Protein AF-A0A815K3Y0-F1 (afdb_monomer_lite)

Foldseek 3Di:
DDDDPDPDDDPDPVVVVVVVVVVVVVLQCVQQVPPPPDDDPDDCPPSVNVSVVVVVVLLCVLLVDDDDPCLLVLLLVVQCVVCVPPPVQVVVSVVCVPPPDLLCLVVNCPDPHSNVVQVVVCVSNVVSVSCSSCSVSSNSVVVNVVVVVVVVVVPDPPPPPPDPPDD

Radius of gyration: 21.72 Å; chains: 1; bounding box: 56×56×52 Å

Structure (mmCIF, N/CA/C/O backbone):
data_AF-A0A815K3Y0-F1
#
_entry.id   AF-A0A815K3Y0-F1
#
loop_
_atom_site.group_PDB
_atom_site.id
_atom_site.type_symbol
_atom_site.label_atom_id
_atom_site.label_alt_id
_atom_sit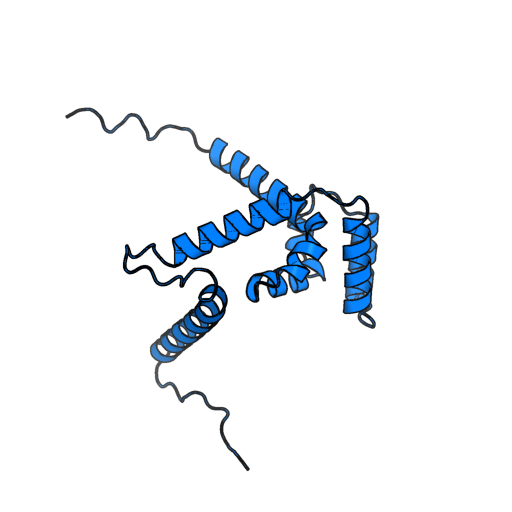e.label_comp_id
_atom_site.label_asym_id
_atom_site.label_entity_id
_atom_site.label_seq_id
_atom_site.pdbx_PDB_ins_code
_atom_site.Cartn_x
_atom_site.Cartn_y
_atom_site.Cartn_z
_atom_site.occupancy
_atom_site.B_iso_or_equiv
_atom_site.auth_seq_id
_atom_site.auth_comp_id
_atom_site.auth_asym_id
_atom_site.auth_atom_id
_atom_site.pdbx_PDB_model_num
ATOM 1 N N . MET A 1 1 ? -44.136 -9.532 6.951 1.00 38.56 1 MET A N 1
ATOM 2 C CA . MET A 1 1 ? -42.672 -9.551 6.733 1.00 38.56 1 MET A CA 1
ATOM 3 C C . MET A 1 1 ? -42.171 -8.125 6.893 1.00 38.56 1 MET A C 1
ATOM 5 O O . MET A 1 1 ? -42.861 -7.222 6.443 1.00 38.56 1 MET A O 1
ATOM 9 N N . ASN A 1 2 ? -41.079 -7.957 7.638 1.00 41.69 2 ASN A N 1
ATOM 10 C CA . ASN A 1 2 ? -40.625 -6.725 8.295 1.00 41.69 2 ASN A CA 1
ATOM 11 C C . ASN A 1 2 ? -40.412 -5.516 7.372 1.00 41.69 2 ASN A C 1
ATOM 13 O O . ASN A 1 2 ? -39.684 -5.610 6.388 1.00 41.69 2 ASN A O 1
ATOM 17 N N . TYR A 1 3 ? -40.966 -4.372 7.779 1.00 47.84 3 TYR A N 1
ATOM 18 C CA . TYR A 1 3 ? -40.609 -3.037 7.305 1.00 47.84 3 TYR A CA 1
ATOM 19 C C . TYR A 1 3 ? -39.692 -2.386 8.346 1.00 47.84 3 TYR A C 1
ATOM 21 O O . TYR A 1 3 ? -40.186 -1.773 9.280 1.00 47.84 3 TYR A O 1
ATOM 29 N N . ASP A 1 4 ? -38.375 -2.522 8.192 1.00 55.12 4 ASP A N 1
ATOM 30 C CA . ASP A 1 4 ? -37.388 -1.810 9.020 1.00 55.12 4 ASP A CA 1
ATOM 31 C C . ASP A 1 4 ? -36.175 -1.413 8.168 1.00 55.12 4 ASP A C 1
ATOM 33 O O . ASP A 1 4 ? -35.096 -1.994 8.260 1.00 55.12 4 ASP A O 1
ATOM 37 N N . ILE A 1 5 ? -36.347 -0.426 7.283 1.00 48.06 5 ILE A N 1
ATOM 38 C CA . ILE A 1 5 ? -35.211 0.187 6.564 1.00 48.06 5 ILE A CA 1
ATOM 39 C C . ILE A 1 5 ? -35.239 1.716 6.663 1.00 48.06 5 ILE A C 1
ATOM 41 O O . ILE A 1 5 ? -34.792 2.422 5.765 1.00 48.06 5 ILE A O 1
ATOM 45 N N . VAL A 1 6 ? -35.777 2.253 7.759 1.00 57.12 6 VAL A N 1
ATOM 46 C CA . VAL A 1 6 ? -35.739 3.694 8.024 1.00 57.12 6 VAL A CA 1
ATOM 47 C C . VAL A 1 6 ? -35.146 3.903 9.414 1.00 57.12 6 VAL A C 1
ATOM 49 O O . VAL A 1 6 ? -35.815 3.679 10.414 1.00 57.12 6 VAL A O 1
ATOM 52 N N . ARG A 1 7 ? -33.875 4.337 9.481 1.00 60.38 7 ARG A N 1
ATOM 53 C CA . ARG A 1 7 ? -33.173 4.677 10.744 1.00 60.38 7 ARG A CA 1
ATOM 54 C C . ARG A 1 7 ? -33.721 5.937 11.441 1.00 60.38 7 ARG A C 1
ATOM 56 O O . ARG A 1 7 ? -33.229 6.321 12.496 1.00 60.38 7 ARG A O 1
ATOM 63 N N . GLY A 1 8 ? -34.745 6.555 10.861 1.00 63.91 8 GLY A N 1
ATOM 64 C CA . GLY A 1 8 ? -35.449 7.729 11.364 1.00 63.91 8 GLY A CA 1
ATOM 65 C C . GLY A 1 8 ? -35.950 8.597 10.210 1.00 63.91 8 GLY A C 1
ATOM 66 O O . GLY A 1 8 ? -35.399 8.561 9.110 1.00 63.91 8 GLY A O 1
ATOM 67 N N . THR A 1 9 ? -37.006 9.372 10.446 1.00 62.75 9 THR A N 1
ATOM 68 C CA . THR A 1 9 ? -37.421 10.465 9.556 1.00 62.75 9 THR A CA 1
ATOM 69 C C . THR A 1 9 ? -36.940 11.773 10.162 1.00 62.75 9 THR A C 1
ATOM 71 O O . THR A 1 9 ? -37.298 12.082 11.298 1.00 62.75 9 THR A O 1
ATOM 74 N N . TYR A 1 10 ? -36.131 12.531 9.426 1.00 74.75 10 TYR A N 1
ATOM 75 C CA . TYR A 1 10 ? -35.535 13.766 9.925 1.00 74.75 10 TYR A CA 1
ATOM 76 C C . TYR A 1 10 ? -36.211 14.977 9.295 1.00 74.75 10 TYR A C 1
ATOM 78 O O . TYR A 1 10 ? -36.336 15.067 8.075 1.00 74.75 10 TYR A O 1
ATOM 86 N N . THR A 1 11 ? -36.638 15.909 10.138 1.00 73.00 11 THR A N 1
ATOM 87 C CA . THR A 1 11 ? -37.404 17.092 9.718 1.00 73.00 11 THR A CA 1
ATOM 88 C C . THR A 1 11 ? -36.505 18.317 9.525 1.00 73.00 11 THR A C 1
ATOM 90 O O . THR A 1 11 ? -36.938 19.325 8.972 1.00 73.00 11 THR A O 1
ATOM 93 N N . ASN A 1 12 ? -35.242 18.235 9.954 1.00 75.19 12 ASN A N 1
ATOM 94 C CA . ASN A 1 12 ? -34.247 19.293 9.845 1.00 75.19 12 ASN A CA 1
ATOM 95 C C . ASN A 1 12 ? -32.897 18.715 9.387 1.00 75.19 12 ASN A C 1
ATOM 97 O O . ASN A 1 12 ? -32.478 17.646 9.830 1.00 75.19 12 ASN A O 1
ATOM 101 N N . MET A 1 13 ? -32.202 19.441 8.507 1.00 73.38 13 MET A N 1
ATOM 102 C CA . MET A 1 13 ? -30.864 19.092 8.020 1.00 73.38 13 MET A CA 1
ATOM 103 C C . MET A 1 13 ? -29.843 18.962 9.162 1.00 73.38 13 MET A C 1
ATOM 105 O O . MET A 1 13 ? -28.979 18.089 9.104 1.00 73.38 13 MET A O 1
ATOM 109 N N . ASN A 1 14 ? -29.964 19.768 10.221 1.00 78.06 14 ASN A N 1
ATOM 110 C CA . ASN A 1 14 ? -29.066 19.690 11.375 1.00 78.06 14 ASN A CA 1
ATOM 111 C C . ASN A 1 14 ? -29.177 18.348 12.110 1.00 78.06 14 ASN A C 1
ATOM 113 O O . ASN A 1 14 ? -28.153 17.792 12.498 1.00 78.06 14 ASN A O 1
ATOM 117 N N . ASP A 1 15 ? -30.384 17.790 12.220 1.00 78.69 15 ASP A N 1
ATOM 118 C CA . ASP A 1 15 ? -30.620 16.515 12.906 1.00 78.69 15 ASP A CA 1
ATOM 119 C C . ASP A 1 15 ? -30.010 15.344 12.119 1.00 78.69 15 ASP A C 1
ATOM 121 O O . ASP A 1 15 ? -29.466 14.408 12.706 1.00 78.69 15 ASP A O 1
ATOM 125 N N . ILE A 1 16 ? -30.038 15.425 10.781 1.00 79.44 16 ILE A N 1
ATOM 126 C CA . ILE A 1 16 ? -29.364 14.462 9.896 1.00 79.44 16 ILE A CA 1
ATOM 127 C C . ILE A 1 16 ? -27.852 14.556 10.082 1.00 79.44 16 ILE A C 1
ATOM 129 O O . ILE A 1 16 ? -27.193 13.536 10.262 1.00 79.44 16 ILE A O 1
ATOM 133 N N . CYS A 1 17 ? -27.295 15.768 10.049 1.00 76.62 17 CYS A N 1
ATOM 134 C CA . CYS A 1 17 ? -25.859 15.984 10.211 1.00 76.62 17 CYS A CA 1
ATOM 135 C C . CYS A 1 17 ? -25.363 15.520 11.585 1.00 76.62 17 CYS A C 1
ATOM 137 O O . CYS A 1 17 ? -24.296 14.915 11.679 1.00 76.62 17 CYS A O 1
ATOM 139 N N . GLU A 1 18 ? -26.138 15.754 12.644 1.00 80.06 18 GLU A N 1
ATOM 140 C CA . GLU A 1 18 ? -25.800 15.304 13.990 1.00 80.06 18 GLU A CA 1
ATOM 141 C C . GLU A 1 18 ? -25.826 13.774 14.094 1.00 80.06 18 GLU A C 1
ATOM 143 O O . GLU A 1 18 ? -24.900 13.182 14.648 1.00 80.06 18 GLU A O 1
ATOM 148 N N . GLN A 1 19 ? -26.837 13.117 13.519 1.00 80.44 19 GLN A N 1
ATOM 149 C CA . GLN A 1 19 ? -26.919 11.654 13.511 1.00 80.44 19 GLN A CA 1
ATOM 150 C C . GLN A 1 19 ? -25.855 11.009 12.627 1.00 80.44 19 GLN A C 1
ATOM 152 O O . GLN A 1 19 ? -25.235 10.034 13.036 1.00 80.44 19 GLN A O 1
ATOM 157 N N . LEU A 1 20 ? -25.558 11.589 11.465 1.00 77.75 20 LEU A N 1
ATOM 158 C CA . LEU A 1 20 ? -24.471 11.130 10.607 1.00 77.75 20 LEU A CA 1
ATOM 159 C C . LEU A 1 20 ? -23.117 11.284 11.309 1.00 77.75 20 LEU A C 1
ATOM 161 O O . LEU A 1 20 ? -22.291 10.377 11.271 1.00 77.75 20 LEU A O 1
ATOM 165 N N . SER A 1 21 ? -22.900 12.410 11.992 1.00 76.19 21 SER A N 1
ATOM 166 C CA . SER A 1 21 ? -21.695 12.645 12.788 1.00 76.19 21 SER A CA 1
ATOM 167 C C . SER A 1 21 ? -21.572 11.631 13.928 1.00 76.19 21 SER A C 1
ATOM 169 O O . SER A 1 21 ? -20.497 11.056 14.122 1.00 76.19 21 SER A O 1
ATOM 171 N N . LYS A 1 22 ? -22.672 11.335 14.634 1.00 75.06 22 LYS A N 1
ATOM 172 C CA . LYS A 1 22 ? -22.729 10.291 15.668 1.00 75.06 22 LYS A CA 1
ATOM 173 C C . LYS A 1 22 ? -22.433 8.908 15.091 1.00 75.06 22 LYS A C 1
ATOM 175 O O . LYS A 1 22 ? -21.561 8.233 15.622 1.00 75.06 22 LYS A O 1
ATOM 180 N N . ASP A 1 23 ? -23.047 8.525 13.976 1.00 73.12 23 ASP A N 1
ATOM 181 C CA . ASP A 1 23 ? -22.843 7.222 13.332 1.00 73.12 23 ASP A CA 1
ATOM 182 C C . ASP A 1 23 ? -21.399 7.040 12.833 1.00 73.12 23 ASP A C 1
ATOM 184 O O . ASP A 1 23 ? -20.775 6.002 13.075 1.00 73.12 23 ASP A O 1
ATOM 188 N N . VAL A 1 24 ? -20.825 8.065 12.195 1.00 65.31 24 VAL A N 1
ATOM 189 C CA . VAL A 1 24 ? -19.418 8.073 11.756 1.00 65.31 24 VAL A CA 1
ATOM 190 C C . VAL A 1 24 ? -18.477 7.983 12.958 1.00 65.31 24 VAL A C 1
ATOM 192 O O . VAL A 1 24 ? -17.491 7.239 12.930 1.00 65.31 24 VAL A O 1
ATOM 195 N N . THR A 1 25 ? -18.793 8.703 14.034 1.00 58.00 25 THR A N 1
ATOM 196 C CA . THR A 1 25 ? -18.006 8.707 15.267 1.00 58.00 25 THR A CA 1
ATOM 197 C C . THR A 1 25 ? -18.086 7.357 15.978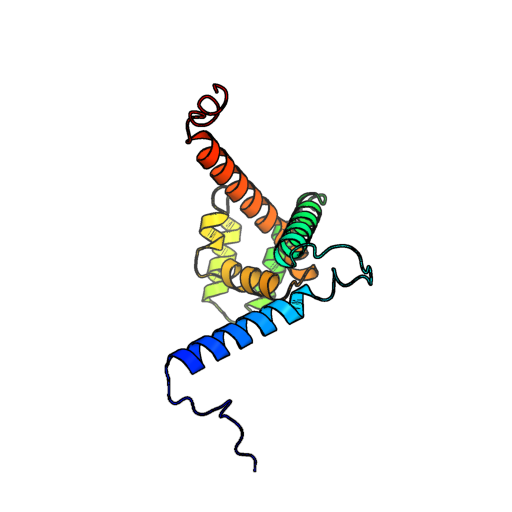 1.00 58.00 25 THR A C 1
ATOM 199 O O . THR A 1 25 ? -17.048 6.805 16.324 1.00 58.00 25 THR A O 1
ATOM 202 N N . SER A 1 26 ? -19.268 6.765 16.137 1.00 58.44 26 SER A N 1
ATOM 203 C CA . SER A 1 26 ? -19.461 5.452 16.764 1.00 58.44 26 SER A CA 1
ATOM 204 C C . SER A 1 26 ? -18.838 4.316 15.951 1.00 58.44 26 SER A C 1
ATOM 206 O O . SER A 1 26 ? -18.201 3.434 16.530 1.00 58.44 26 SER A O 1
ATOM 208 N N . SER A 1 27 ? -18.940 4.356 14.618 1.00 54.47 27 SER A N 1
ATOM 209 C CA . SER A 1 27 ? -18.298 3.375 13.735 1.00 54.47 27 SER A CA 1
ATOM 210 C C . SER A 1 27 ? -16.776 3.425 13.858 1.00 54.47 27 SER A C 1
ATOM 212 O O . SER A 1 27 ? -16.157 2.389 14.103 1.00 54.47 27 SER A O 1
ATOM 214 N N . ARG A 1 28 ? -16.182 4.629 13.801 1.00 50.53 28 ARG A N 1
ATOM 215 C CA . ARG A 1 28 ? -14.752 4.814 14.074 1.00 50.53 28 ARG A CA 1
ATOM 216 C C . ARG A 1 28 ? -14.409 4.291 15.465 1.00 50.53 28 ARG A C 1
ATOM 218 O O . ARG A 1 28 ? -13.568 3.415 15.594 1.00 50.53 28 ARG A O 1
ATOM 225 N N . GLN A 1 29 ? -15.095 4.758 16.504 1.00 51.53 29 GLN A N 1
ATOM 226 C CA . GLN A 1 29 ? -14.786 4.413 17.891 1.00 51.53 29 GLN A CA 1
ATOM 227 C C . GLN A 1 29 ? -14.864 2.910 18.196 1.00 51.53 29 GLN A C 1
ATOM 229 O O . GLN A 1 29 ? -14.066 2.448 19.002 1.00 51.53 29 GLN A O 1
ATOM 234 N N . SER A 1 30 ? -15.755 2.142 17.564 1.00 51.50 30 SER A N 1
ATOM 235 C CA . SER A 1 30 ? -15.887 0.699 17.830 1.00 51.50 30 SER A CA 1
ATOM 236 C C . SER A 1 30 ? -14.652 -0.133 17.449 1.00 51.50 30 SER A C 1
ATOM 238 O O . SER A 1 30 ? -14.398 -1.153 18.081 1.00 51.50 30 SER A O 1
ATOM 240 N N . LEU A 1 31 ? -13.857 0.320 16.473 1.00 50.25 31 LEU A N 1
ATOM 241 C CA . LEU A 1 31 ? -12.699 -0.423 15.961 1.00 50.25 31 LEU A CA 1
ATOM 242 C C . LEU A 1 31 ? -11.400 -0.090 16.717 1.00 50.25 31 LEU A C 1
ATOM 244 O O . LEU A 1 31 ? -10.575 -0.970 16.918 1.00 50.25 31 LEU A O 1
ATOM 248 N N . PHE A 1 32 ? -11.246 1.139 17.228 1.00 47.00 32 PHE A N 1
ATOM 249 C CA . PHE A 1 32 ? -10.044 1.565 17.974 1.00 47.00 32 PHE A CA 1
ATOM 250 C C . PHE A 1 32 ? -10.079 1.227 19.479 1.00 47.00 32 PHE A C 1
ATOM 252 O O . PHE A 1 32 ? -9.050 1.286 20.149 1.00 47.00 32 PHE A O 1
ATOM 259 N N . ILE A 1 33 ? -11.255 0.912 20.040 1.00 48.44 33 ILE A N 1
ATOM 260 C CA . ILE A 1 33 ? -11.460 0.779 21.495 1.00 48.44 33 ILE A CA 1
ATOM 261 C C . ILE A 1 33 ? -10.772 -0.448 22.111 1.00 48.44 33 ILE A C 1
ATOM 263 O O . ILE A 1 33 ? -10.379 -0.377 23.271 1.00 48.44 33 ILE A O 1
ATOM 267 N N . ASN A 1 34 ? -10.548 -1.531 21.364 1.00 50.47 34 ASN A N 1
ATOM 268 C CA . ASN A 1 34 ? -10.094 -2.788 21.972 1.00 50.47 34 ASN A CA 1
ATOM 269 C C . ASN A 1 34 ? -8.627 -2.813 22.433 1.00 50.47 34 ASN A C 1
ATOM 271 O O . ASN A 1 34 ? -8.279 -3.681 23.227 1.00 50.47 34 ASN A O 1
ATOM 275 N N . ILE A 1 35 ? -7.764 -1.904 21.968 1.00 51.06 35 ILE A N 1
ATOM 276 C CA . ILE A 1 35 ? -6.313 -2.023 22.218 1.00 51.06 35 ILE A CA 1
ATOM 277 C C . ILE A 1 35 ? -5.833 -1.142 23.382 1.00 51.06 35 ILE A C 1
ATOM 279 O O . ILE A 1 35 ? -4.891 -1.504 24.079 1.00 51.06 35 ILE A O 1
ATOM 283 N N . LEU A 1 36 ? -6.496 -0.012 23.641 1.00 45.56 36 LEU A N 1
ATOM 284 C CA . LEU A 1 36 ? -6.068 0.964 24.656 1.00 45.56 36 LEU A CA 1
ATOM 285 C C . LEU A 1 36 ? -6.947 0.991 25.910 1.00 45.56 36 LEU A C 1
ATOM 287 O O . LEU A 1 36 ? -6.596 1.655 26.882 1.00 45.56 36 LEU A O 1
ATOM 291 N N . SER A 1 37 ? -8.068 0.265 25.937 1.00 47.72 37 SER A N 1
ATOM 292 C CA . SER A 1 37 ? -8.901 0.145 27.135 1.00 47.72 37 SER A CA 1
ATOM 293 C C . SER A 1 37 ? -8.319 -0.868 28.130 1.00 47.72 37 SER A C 1
ATOM 295 O O . SER A 1 37 ? -8.994 -1.809 28.545 1.00 47.72 37 SER A O 1
ATOM 297 N N . THR A 1 38 ? -7.054 -0.716 28.521 1.00 43.25 38 THR A N 1
ATOM 298 C CA . THR A 1 38 ? -6.570 -1.355 29.747 1.00 43.25 38 THR A CA 1
ATOM 299 C C . THR A 1 38 ? -7.046 -0.514 30.922 1.00 43.25 38 THR A C 1
ATOM 301 O O . THR A 1 38 ? -6.857 0.696 30.936 1.00 43.25 38 THR A O 1
ATOM 304 N N . ASN A 1 39 ? -7.708 -1.165 31.876 1.00 47.25 39 ASN A N 1
ATOM 305 C CA . ASN A 1 39 ? -8.372 -0.598 33.051 1.00 47.25 39 ASN A CA 1
ATOM 306 C C . ASN A 1 39 ? -7.457 0.238 33.970 1.00 47.25 39 ASN A C 1
ATOM 308 O O . ASN A 1 39 ? -7.166 -0.177 35.092 1.00 47.25 39 ASN A O 1
ATOM 312 N N . THR A 1 40 ? -7.036 1.429 33.562 1.00 42.50 40 THR A N 1
ATOM 313 C CA . THR A 1 40 ? -6.317 2.357 34.435 1.00 42.50 40 THR A CA 1
ATOM 314 C C . THR A 1 40 ? -7.116 3.641 34.578 1.00 42.50 40 THR A C 1
ATOM 316 O O . THR A 1 40 ? -7.374 4.373 33.629 1.00 42.50 40 THR A O 1
ATOM 319 N N . LYS A 1 41 ? -7.550 3.906 35.814 1.00 50.78 41 LYS A N 1
ATOM 320 C CA . LYS A 1 41 ? -8.293 5.105 36.232 1.00 50.78 41 LYS A CA 1
ATOM 321 C C . LYS A 1 41 ? -7.413 6.368 36.249 1.00 50.78 41 LYS A C 1
ATOM 323 O O . LYS A 1 41 ? -7.637 7.258 37.063 1.00 50.78 41 LYS A O 1
ATOM 328 N N . GLU A 1 42 ? -6.397 6.451 35.397 1.00 46.69 42 GLU A N 1
ATOM 329 C CA . GLU A 1 42 ? -5.397 7.514 35.432 1.00 46.69 42 GLU A CA 1
ATOM 330 C C . GLU A 1 42 ? -5.310 8.236 34.092 1.00 46.69 42 GLU A C 1
ATOM 332 O O . GLU A 1 42 ? -4.859 7.674 33.101 1.00 46.69 42 GLU A O 1
ATOM 337 N N . LYS A 1 43 ? -5.711 9.515 34.145 1.00 47.47 43 LYS A N 1
ATOM 338 C CA . LYS A 1 43 ? -5.668 10.553 33.107 1.00 47.47 43 LYS A CA 1
ATOM 339 C C . LYS A 1 43 ? -6.442 10.229 31.830 1.00 47.47 43 LYS A C 1
ATOM 341 O O . LYS A 1 43 ? -6.202 9.244 31.147 1.00 47.47 43 LYS A O 1
ATOM 346 N N . GLU A 1 44 ? -7.332 11.152 31.475 1.00 55.38 44 GLU A N 1
ATOM 347 C CA . GLU A 1 44 ? -7.883 11.299 30.130 1.00 55.38 44 GLU A CA 1
ATOM 348 C C . GLU A 1 44 ? -6.733 11.560 29.145 1.00 55.38 44 GLU A C 1
ATOM 350 O O . GLU A 1 44 ? -6.494 12.689 28.725 1.00 55.38 44 GLU A O 1
ATOM 355 N N . ILE A 1 45 ? -5.965 10.529 28.790 1.00 55.66 45 ILE A N 1
ATOM 356 C CA . ILE A 1 45 ? -5.201 10.559 27.550 1.00 55.66 45 ILE A CA 1
ATOM 357 C C . ILE A 1 45 ? -6.262 10.796 26.484 1.00 55.66 45 ILE A C 1
ATOM 359 O O . ILE A 1 45 ? -7.217 10.017 26.375 1.00 55.66 45 ILE A O 1
ATOM 363 N N . ASN A 1 46 ? -6.150 11.907 25.756 1.00 64.81 46 ASN A N 1
ATOM 364 C CA . ASN A 1 46 ? -7.106 12.220 24.712 1.00 64.81 46 ASN A CA 1
ATOM 365 C C . ASN A 1 46 ? -7.152 11.009 23.776 1.00 64.81 46 ASN A C 1
ATOM 367 O O . ASN A 1 46 ? -6.137 10.570 23.238 1.00 64.81 46 ASN A O 1
ATOM 371 N N . LYS A 1 47 ? -8.334 10.417 23.615 1.00 60.94 47 LYS A N 1
ATOM 372 C CA . LYS A 1 47 ? -8.541 9.184 22.846 1.00 60.94 47 LYS A CA 1
ATOM 373 C C . LYS A 1 47 ? -7.941 9.268 21.435 1.00 60.94 47 LYS A C 1
ATOM 375 O O . LYS A 1 47 ? -7.510 8.253 20.884 1.00 60.94 47 LYS A O 1
ATOM 380 N N . GLN A 1 48 ? -7.891 10.472 20.862 1.00 63.12 48 GLN A N 1
ATOM 381 C CA . GLN A 1 48 ? -7.248 10.746 19.581 1.00 63.12 48 GLN A CA 1
ATOM 382 C C . GLN A 1 48 ? -5.719 10.633 19.650 1.00 63.12 48 GLN A C 1
ATOM 384 O O . GLN A 1 48 ? -5.123 10.022 18.768 1.00 63.12 48 GLN A O 1
ATOM 389 N N . GLU A 1 49 ? -5.098 11.157 20.705 1.00 68.00 49 GLU A N 1
ATOM 390 C CA . GLU A 1 49 ? -3.656 11.042 20.955 1.00 68.00 49 GLU A CA 1
ATOM 391 C C . GLU A 1 49 ? -3.261 9.582 21.180 1.00 68.00 49 GLU A C 1
ATOM 393 O O . GLU A 1 49 ? -2.302 9.105 20.585 1.00 68.00 49 GLU A O 1
ATOM 398 N N . ALA A 1 50 ? -4.051 8.835 21.956 1.00 66.50 50 ALA A N 1
ATOM 399 C CA . ALA A 1 50 ? -3.809 7.413 22.185 1.00 66.50 50 ALA A CA 1
ATOM 400 C C . ALA A 1 50 ? -3.891 6.598 20.880 1.00 66.50 50 ALA A C 1
ATOM 402 O O . ALA A 1 50 ? -3.011 5.788 20.591 1.00 66.50 50 ALA A O 1
ATOM 403 N N . SER A 1 51 ? -4.908 6.859 20.051 1.00 68.38 51 SER A N 1
ATOM 404 C CA . SER A 1 51 ? -5.080 6.191 18.751 1.00 68.38 51 SER A CA 1
ATOM 405 C C . SER A 1 51 ? -3.954 6.533 17.773 1.00 68.38 51 SER A C 1
ATOM 407 O O . SER A 1 51 ? -3.494 5.667 17.031 1.00 68.38 51 SER A O 1
ATOM 409 N N . PHE A 1 52 ? -3.501 7.788 17.782 1.00 72.69 52 PHE A N 1
ATOM 410 C CA . PHE A 1 52 ? -2.374 8.239 16.975 1.00 72.69 52 PHE A CA 1
ATOM 411 C C . PHE A 1 52 ? -1.070 7.562 17.407 1.00 72.69 52 PHE A C 1
ATOM 413 O O . PHE A 1 52 ? -0.379 7.001 16.563 1.00 72.69 52 PHE A O 1
ATOM 420 N N . MET A 1 53 ? -0.780 7.524 18.712 1.00 73.94 53 MET A N 1
ATOM 421 C CA . MET A 1 53 ? 0.388 6.821 19.255 1.00 73.94 53 MET A CA 1
ATOM 422 C C . MET A 1 53 ? 0.363 5.328 18.916 1.00 73.94 53 MET A C 1
ATOM 424 O O . MET A 1 53 ? 1.382 4.783 18.504 1.00 73.94 53 MET A O 1
ATOM 428 N N . TYR A 1 54 ? -0.797 4.672 19.034 1.00 77.62 54 TYR A N 1
ATOM 429 C CA . TYR A 1 54 ? -0.951 3.273 18.633 1.00 77.62 54 TYR A CA 1
ATOM 430 C C . TYR A 1 54 ? -0.652 3.073 17.145 1.00 77.62 54 TYR A C 1
ATOM 432 O O . TYR A 1 54 ? 0.126 2.192 16.792 1.00 77.62 54 TYR A O 1
ATOM 440 N N . PHE A 1 55 ? -1.242 3.894 16.271 1.00 78.69 55 PHE A N 1
ATOM 441 C CA . PHE A 1 55 ? -1.011 3.782 14.833 1.00 78.69 55 PHE A CA 1
ATOM 442 C C . PHE A 1 55 ? 0.452 4.048 14.473 1.00 78.69 55 PHE A C 1
ATOM 444 O O . PHE A 1 55 ? 1.006 3.358 13.621 1.00 78.69 55 PHE A O 1
ATOM 451 N N . GLN A 1 56 ? 1.090 5.006 15.144 1.00 81.00 56 GLN A N 1
ATOM 452 C CA . GLN A 1 56 ? 2.500 5.305 14.951 1.00 81.00 56 GLN A CA 1
ATOM 453 C C . GLN A 1 56 ? 3.386 4.134 15.390 1.00 81.00 56 GLN A C 1
ATOM 455 O O . GLN A 1 56 ? 4.228 3.707 14.608 1.00 81.00 56 GLN A O 1
ATOM 460 N N . LEU A 1 57 ? 3.131 3.539 16.559 1.00 80.25 57 LEU A N 1
ATOM 461 C CA . LEU A 1 57 ? 3.846 2.348 17.025 1.00 80.25 57 LEU A CA 1
ATOM 462 C C . LEU A 1 57 ? 3.638 1.151 16.085 1.00 80.25 57 LEU A C 1
ATOM 464 O O . LEU A 1 57 ? 4.595 0.472 15.728 1.00 80.25 57 LEU A O 1
ATOM 468 N N . LEU A 1 58 ? 2.398 0.902 15.652 1.00 81.25 58 LEU A N 1
ATOM 469 C CA . LEU A 1 58 ? 2.078 -0.149 14.684 1.00 81.25 58 LEU A CA 1
ATOM 470 C C . LEU A 1 58 ? 2.834 0.072 13.369 1.00 81.25 58 LEU A C 1
ATOM 472 O O . LEU A 1 58 ? 3.411 -0.865 12.828 1.00 81.25 58 LEU A O 1
ATOM 476 N N . THR A 1 59 ? 2.851 1.309 12.876 1.00 81.56 59 THR A N 1
ATOM 477 C CA . THR A 1 59 ? 3.569 1.692 11.656 1.00 81.56 59 THR A CA 1
ATOM 478 C C . THR A 1 59 ? 5.073 1.473 11.817 1.00 81.56 59 THR A C 1
ATOM 480 O O . THR A 1 59 ? 5.692 0.871 10.947 1.00 81.56 59 THR A O 1
ATOM 483 N N . GLU A 1 60 ? 5.660 1.887 12.942 1.00 82.88 60 GLU A N 1
ATOM 484 C CA . GLU A 1 60 ? 7.081 1.681 13.246 1.00 82.88 60 GLU A CA 1
ATOM 485 C C . GLU A 1 60 ? 7.448 0.194 13.319 1.00 82.88 60 GLU A C 1
ATOM 487 O O . GLU A 1 60 ? 8.467 -0.204 12.760 1.00 82.88 60 GLU A O 1
ATOM 492 N N . ILE A 1 61 ? 6.606 -0.641 13.938 1.00 82.25 61 ILE A N 1
ATOM 493 C CA . ILE A 1 61 ? 6.812 -2.096 13.990 1.00 82.25 61 ILE A CA 1
ATOM 494 C C . ILE A 1 61 ? 6.719 -2.701 12.587 1.00 82.25 61 ILE A C 1
ATOM 496 O O . ILE A 1 61 ? 7.622 -3.423 12.177 1.00 82.25 61 ILE A O 1
ATOM 500 N N . LEU A 1 62 ? 5.651 -2.400 11.841 1.00 81.38 62 LEU A N 1
ATOM 501 C CA . LEU A 1 62 ? 5.421 -2.957 10.503 1.00 81.38 62 LEU A CA 1
ATOM 502 C C . LEU A 1 62 ? 6.543 -2.599 9.522 1.00 81.38 62 LEU A C 1
ATOM 504 O O . LEU A 1 62 ? 6.893 -3.420 8.677 1.00 81.38 62 LEU A O 1
ATOM 508 N N . ILE A 1 63 ? 7.090 -1.387 9.633 1.00 79.50 63 ILE A N 1
ATOM 509 C CA . ILE A 1 63 ? 8.156 -0.883 8.758 1.00 79.50 63 ILE A CA 1
ATOM 510 C C . ILE A 1 63 ? 9.541 -1.331 9.232 1.00 79.50 63 ILE A C 1
ATOM 512 O O . ILE A 1 63 ? 10.419 -1.552 8.406 1.00 79.50 63 ILE A O 1
ATOM 516 N N . GLY A 1 64 ? 9.753 -1.449 10.545 1.00 77.69 64 GLY A N 1
ATOM 517 C CA . GLY A 1 64 ? 11.030 -1.856 11.135 1.00 77.69 64 GLY A CA 1
ATOM 518 C C . GLY A 1 64 ? 11.292 -3.364 11.096 1.00 77.69 64 GLY A C 1
ATOM 519 O O . GLY A 1 64 ? 12.403 -3.792 11.404 1.00 77.69 64 GLY A O 1
ATOM 520 N N . MET A 1 65 ? 10.290 -4.171 10.742 1.00 77.94 65 MET A N 1
ATOM 521 C CA . MET A 1 65 ? 10.454 -5.605 10.513 1.00 77.94 65 MET A CA 1
ATOM 522 C C . MET A 1 65 ? 11.359 -5.861 9.305 1.00 77.94 65 MET A C 1
ATOM 524 O O . MET A 1 65 ? 11.224 -5.208 8.272 1.00 77.94 65 MET A O 1
ATOM 528 N N . GLU A 1 66 ? 12.268 -6.834 9.429 1.00 69.75 66 GLU A N 1
ATOM 529 C CA . GLU A 1 66 ? 13.154 -7.219 8.329 1.00 69.75 66 GLU A CA 1
ATOM 530 C C . GLU A 1 66 ? 12.344 -7.563 7.073 1.00 69.75 66 GLU A C 1
ATOM 532 O O . GLU A 1 66 ? 11.321 -8.260 7.110 1.00 69.75 66 GLU A O 1
ATOM 537 N N . HIS A 1 67 ? 12.801 -7.031 5.943 1.00 66.44 67 HIS A N 1
ATOM 538 C CA . HIS A 1 67 ? 12.186 -7.305 4.661 1.00 66.44 67 HIS A CA 1
ATOM 539 C C . HIS A 1 67 ? 12.550 -8.721 4.228 1.00 66.44 67 HIS A C 1
ATOM 541 O O . HIS A 1 67 ? 13.722 -9.052 4.077 1.00 66.44 67 HIS A O 1
ATOM 547 N N . GLU A 1 68 ? 11.532 -9.547 4.004 1.00 72.31 68 GLU A N 1
ATOM 548 C CA . GLU A 1 68 ? 11.729 -10.771 3.236 1.00 72.31 68 GLU A CA 1
ATOM 549 C C . GLU A 1 68 ? 11.923 -10.364 1.771 1.00 72.31 68 GLU A C 1
ATOM 551 O O . GLU A 1 68 ? 11.151 -9.552 1.245 1.00 72.31 68 GLU A O 1
ATOM 556 N N . ASP A 1 69 ? 12.931 -10.935 1.110 1.00 76.25 69 ASP A N 1
ATOM 557 C CA . ASP A 1 69 ? 13.247 -10.655 -0.299 1.00 76.25 69 ASP A CA 1
ATOM 558 C C . ASP A 1 69 ? 12.056 -10.925 -1.244 1.00 76.25 69 ASP A C 1
ATOM 560 O O . ASP A 1 69 ? 11.983 -10.391 -2.351 1.00 76.25 69 ASP A O 1
ATOM 564 N N . ASP A 1 70 ? 11.084 -11.728 -0.810 1.00 88.00 70 ASP A N 1
ATOM 565 C CA . ASP A 1 70 ? 9.893 -12.116 -1.562 1.00 88.00 70 ASP A CA 1
ATOM 566 C C . ASP A 1 70 ? 8.625 -11.317 -1.193 1.00 88.00 70 ASP A C 1
ATOM 568 O O . ASP A 1 70 ? 7.553 -11.578 -1.749 1.00 88.00 70 ASP A O 1
ATOM 572 N N . ALA A 1 71 ? 8.716 -10.303 -0.321 1.00 90.12 71 ALA A N 1
ATOM 573 C CA . ALA A 1 71 ? 7.557 -9.556 0.175 1.00 90.12 71 ALA A CA 1
ATOM 574 C C . ALA A 1 71 ? 6.708 -8.931 -0.951 1.00 90.12 71 ALA A C 1
ATOM 576 O O . ALA A 1 71 ? 5.478 -9.037 -0.928 1.00 90.12 71 ALA A O 1
ATOM 577 N N . LYS A 1 72 ? 7.345 -8.338 -1.976 1.00 93.31 72 LYS A N 1
ATOM 578 C CA . LYS A 1 72 ? 6.645 -7.812 -3.167 1.00 93.31 72 LYS A CA 1
ATOM 579 C C . LYS A 1 72 ? 5.894 -8.927 -3.898 1.00 93.31 72 LYS A C 1
ATOM 581 O O . LYS A 1 72 ? 4.716 -8.778 -4.214 1.00 93.31 72 LYS A O 1
ATOM 586 N N . THR A 1 73 ? 6.558 -10.051 -4.149 1.00 94.88 73 THR A N 1
ATOM 587 C CA . THR A 1 73 ? 5.984 -11.197 -4.868 1.00 94.88 73 THR A CA 1
ATOM 588 C C . THR A 1 73 ? 4.791 -11.784 -4.115 1.00 94.88 73 THR A C 1
ATOM 590 O O . THR A 1 73 ? 3.736 -12.019 -4.707 1.00 94.88 73 THR A O 1
ATOM 593 N N . ASN A 1 74 ? 4.915 -11.954 -2.799 1.00 94.06 74 ASN A N 1
ATOM 594 C CA . ASN A 1 74 ? 3.848 -12.453 -1.933 1.00 94.06 74 ASN A CA 1
ATOM 595 C C . ASN A 1 74 ? 2.638 -11.506 -1.909 1.00 94.06 74 ASN A C 1
ATOM 597 O O . ASN A 1 74 ? 1.493 -11.960 -2.022 1.00 94.06 74 ASN A O 1
ATOM 601 N N . MET A 1 75 ? 2.883 -10.194 -1.840 1.00 95.38 75 MET A N 1
ATOM 602 C CA . MET A 1 75 ? 1.843 -9.170 -1.952 1.00 95.38 75 MET A CA 1
ATOM 603 C C . MET A 1 75 ? 1.105 -9.266 -3.296 1.00 95.38 75 MET A C 1
ATOM 605 O O . MET A 1 75 ? -0.126 -9.330 -3.321 1.00 95.38 75 MET A O 1
ATOM 609 N N . LEU A 1 76 ? 1.829 -9.330 -4.418 1.00 97.06 76 LEU A N 1
ATOM 610 C CA . LEU A 1 76 ? 1.226 -9.365 -5.755 1.00 97.06 76 LEU A CA 1
ATOM 611 C C . LEU A 1 76 ? 0.462 -10.660 -6.026 1.00 97.06 76 LEU A C 1
ATOM 613 O O . LEU A 1 76 ? -0.626 -10.618 -6.597 1.00 97.06 76 LEU A O 1
ATOM 617 N N . ASN A 1 77 ? 0.970 -11.803 -5.569 1.00 96.69 77 ASN A N 1
ATOM 618 C CA . ASN A 1 77 ? 0.253 -13.073 -5.670 1.00 96.69 77 ASN A CA 1
ATOM 619 C C . ASN A 1 77 ? -1.075 -13.025 -4.913 1.00 96.69 77 ASN A C 1
ATOM 621 O O . ASN A 1 77 ? -2.103 -13.467 -5.426 1.00 96.69 77 ASN A O 1
ATOM 625 N N . HIS A 1 78 ? -1.082 -12.427 -3.722 1.00 96.38 78 HIS A N 1
ATOM 626 C CA . HIS A 1 78 ? -2.317 -12.216 -2.983 1.00 96.38 78 HIS A CA 1
ATOM 627 C C . HIS A 1 78 ? -3.285 -11.275 -3.717 1.00 96.38 78 HIS A C 1
ATOM 629 O O . HIS A 1 78 ? -4.474 -11.584 -3.784 1.00 96.38 78 HIS A O 1
ATOM 635 N N . CYS A 1 79 ? -2.795 -10.189 -4.327 1.00 96.62 79 CYS A N 1
ATOM 636 C CA . CYS A 1 79 ? -3.617 -9.299 -5.156 1.00 96.62 79 CYS A CA 1
ATOM 637 C C . CYS A 1 79 ? -4.258 -10.057 -6.330 1.00 96.62 79 CYS A C 1
ATOM 639 O O . CYS A 1 79 ? -5.466 -9.970 -6.538 1.00 96.62 79 CYS A O 1
ATOM 641 N N . ARG A 1 80 ? -3.473 -10.859 -7.062 1.00 97.25 80 ARG A N 1
ATOM 642 C CA . ARG A 1 80 ? -3.961 -11.653 -8.205 1.00 97.25 80 ARG A CA 1
ATOM 643 C C . ARG A 1 80 ? -5.075 -12.620 -7.803 1.00 97.25 80 ARG A C 1
ATOM 645 O O . ARG A 1 80 ? -6.028 -12.780 -8.556 1.00 97.25 80 ARG A O 1
ATOM 652 N N . LEU A 1 81 ? -4.982 -13.223 -6.615 1.00 97.00 81 LEU A N 1
ATOM 653 C CA . LEU A 1 81 ? -6.031 -14.090 -6.069 1.00 97.00 81 LEU A CA 1
ATOM 654 C C . LEU A 1 81 ? -7.285 -13.311 -5.642 1.00 97.00 81 LEU A C 1
ATOM 656 O O . LEU A 1 81 ? -8.396 -13.802 -5.819 1.00 97.00 81 LEU A O 1
ATOM 660 N N . GLN A 1 82 ? -7.120 -12.109 -5.084 1.00 95.19 82 GLN A N 1
ATOM 661 C CA . GLN A 1 82 ? -8.235 -11.252 -4.663 1.00 95.19 82 GLN A CA 1
ATOM 662 C C . GLN A 1 82 ? -9.068 -10.756 -5.853 1.00 95.19 82 GLN A C 1
ATOM 664 O O . GLN A 1 82 ? -10.293 -10.726 -5.774 1.00 95.19 82 GLN A O 1
ATOM 669 N N . TYR A 1 83 ? -8.409 -10.419 -6.963 1.00 95.44 83 TYR A N 1
ATOM 670 C CA . TYR A 1 83 ? -9.028 -9.810 -8.144 1.00 95.44 83 TYR A CA 1
ATOM 671 C C . TYR A 1 83 ? -9.251 -10.789 -9.306 1.00 95.44 83 TYR A C 1
ATOM 673 O O . TYR A 1 83 ? -9.329 -10.377 -10.465 1.00 95.44 83 TYR A O 1
ATOM 681 N N . ILE A 1 84 ? -9.386 -12.091 -9.028 1.00 95.69 84 ILE A N 1
ATOM 682 C CA . ILE A 1 84 ? -9.744 -13.079 -10.058 1.00 95.69 84 ILE A CA 1
ATOM 683 C C . ILE A 1 84 ? -11.044 -12.646 -10.752 1.00 95.69 84 ILE A C 1
ATOM 685 O O . ILE A 1 84 ? -12.059 -12.392 -10.107 1.00 95.69 84 ILE A O 1
ATOM 689 N N . GLY A 1 85 ? -11.010 -12.574 -12.084 1.00 95.62 85 GLY A N 1
ATOM 690 C CA . GLY A 1 85 ? -12.150 -12.157 -12.908 1.00 95.62 85 GLY A CA 1
ATOM 691 C C . GLY A 1 85 ? -12.318 -10.640 -13.061 1.00 95.62 85 GLY A C 1
ATOM 692 O O . GLY A 1 85 ? -13.151 -10.213 -13.855 1.00 95.62 85 GLY A O 1
ATOM 693 N N . ASN A 1 86 ? -11.518 -9.821 -12.372 1.00 96.06 86 ASN A N 1
ATOM 694 C CA . ASN A 1 86 ? -11.470 -8.377 -12.584 1.00 96.06 86 ASN A CA 1
ATOM 695 C C . ASN A 1 86 ? -10.278 -8.019 -13.485 1.00 96.06 86 ASN A C 1
ATOM 697 O O . ASN A 1 86 ? -9.166 -7.769 -13.024 1.00 96.06 86 ASN A O 1
ATOM 701 N N . GLU A 1 87 ? -10.517 -7.989 -14.798 1.00 96.44 87 GLU A N 1
ATOM 702 C CA . GLU A 1 87 ? -9.473 -7.708 -15.793 1.00 96.44 87 GLU A CA 1
ATOM 703 C C . GLU A 1 87 ? -8.827 -6.324 -15.642 1.00 96.44 87 GLU A C 1
ATOM 705 O O . GLU A 1 87 ? -7.689 -6.132 -16.069 1.00 96.44 87 GLU A O 1
ATOM 710 N N . ILE A 1 88 ? -9.542 -5.352 -15.069 1.00 96.00 88 ILE A N 1
ATOM 711 C CA . ILE A 1 88 ? -9.037 -3.987 -14.893 1.00 96.00 88 ILE A CA 1
ATOM 712 C C . ILE A 1 88 ? -7.968 -3.980 -13.801 1.00 96.00 88 ILE A C 1
ATOM 714 O O . ILE A 1 88 ? -6.844 -3.545 -14.049 1.00 96.00 88 ILE A O 1
ATOM 718 N N . ASP A 1 89 ? -8.284 -4.515 -12.622 1.00 95.69 89 ASP A N 1
ATOM 719 C CA . ASP A 1 89 ? -7.325 -4.558 -11.518 1.00 95.69 89 ASP A CA 1
ATOM 720 C C . ASP A 1 89 ? -6.164 -5.511 -11.799 1.00 95.69 89 ASP A C 1
ATOM 722 O O . ASP A 1 89 ? -5.028 -5.191 -11.461 1.00 95.69 89 ASP A O 1
ATOM 726 N N . LEU A 1 90 ? -6.395 -6.622 -12.508 1.00 97.75 90 LEU A N 1
ATOM 727 C CA . LEU A 1 90 ? -5.309 -7.501 -12.956 1.00 97.75 90 LEU A CA 1
ATOM 728 C C . LEU A 1 90 ? -4.309 -6.772 -13.868 1.00 97.75 90 LEU A C 1
ATOM 730 O O . LEU A 1 90 ? -3.102 -6.939 -13.699 1.00 97.75 90 LEU A O 1
ATOM 734 N N . LYS A 1 91 ? -4.778 -5.899 -14.772 1.00 97.69 91 LYS A N 1
ATOM 735 C CA . LYS A 1 91 ? -3.886 -5.055 -15.586 1.00 97.69 91 LYS A CA 1
ATOM 736 C C . LYS A 1 91 ? -3.091 -4.069 -14.735 1.00 97.69 91 LYS A C 1
ATOM 738 O O . LYS A 1 91 ? -1.904 -3.898 -14.991 1.00 97.69 91 LYS A O 1
ATOM 743 N N . TYR A 1 92 ? -3.706 -3.449 -13.725 1.00 98.00 92 TYR A N 1
ATOM 744 C CA . TYR A 1 92 ? -2.980 -2.562 -12.810 1.00 98.00 92 TYR A CA 1
ATOM 745 C C . TYR A 1 92 ? -1.952 -3.308 -11.962 1.00 98.00 92 TYR A C 1
ATOM 747 O O . TYR A 1 92 ? -0.870 -2.777 -11.730 1.00 98.00 92 TYR A O 1
ATOM 755 N N . ILE A 1 93 ? -2.253 -4.535 -11.533 1.00 98.00 93 ILE A N 1
ATOM 756 C CA . ILE A 1 93 ? -1.306 -5.390 -10.810 1.00 98.00 93 ILE A CA 1
ATOM 757 C C . ILE A 1 93 ? -0.095 -5.707 -11.695 1.00 98.00 93 ILE A C 1
ATOM 759 O O . ILE A 1 93 ? 1.040 -5.599 -11.237 1.00 98.00 93 ILE A O 1
ATOM 763 N N . ASP A 1 94 ? -0.313 -6.050 -12.966 1.00 97.81 94 ASP A N 1
ATOM 764 C CA . ASP A 1 94 ? 0.777 -6.342 -13.903 1.00 97.81 94 ASP A CA 1
ATOM 765 C C . ASP A 1 94 ? 1.572 -5.093 -14.313 1.00 97.81 94 ASP A C 1
ATOM 767 O O . ASP A 1 94 ? 2.775 -5.186 -14.566 1.00 97.81 94 ASP A O 1
ATOM 771 N N . GLU A 1 95 ? 0.921 -3.930 -14.392 1.00 98.00 95 GLU A N 1
ATOM 772 C CA . GLU A 1 95 ? 1.588 -2.638 -14.575 1.00 98.00 95 GLU A CA 1
ATOM 773 C C . GLU A 1 95 ? 2.492 -2.344 -13.373 1.00 98.00 95 GLU A C 1
ATOM 775 O O . GLU A 1 95 ? 3.692 -2.139 -13.547 1.00 98.00 95 GLU A O 1
ATOM 780 N N . PHE A 1 96 ? 1.946 -2.438 -12.158 1.00 97.75 96 PHE A N 1
ATOM 781 C CA . PHE A 1 96 ? 2.688 -2.242 -10.918 1.00 97.75 96 PHE A CA 1
ATOM 782 C C . PHE A 1 96 ? 3.896 -3.179 -10.826 1.00 97.75 96 PHE A C 1
ATOM 784 O O . PHE A 1 96 ? 5.003 -2.739 -10.527 1.00 97.75 96 PHE A O 1
ATOM 791 N N . ASP A 1 97 ? 3.724 -4.470 -11.118 1.00 97.31 97 ASP A N 1
ATOM 792 C CA . ASP A 1 97 ? 4.811 -5.449 -11.042 1.00 97.31 97 ASP A CA 1
ATOM 793 C C . ASP A 1 97 ? 6.025 -5.022 -11.890 1.00 97.31 97 ASP A C 1
ATOM 795 O O . ASP A 1 97 ? 7.170 -5.095 -11.432 1.00 97.31 97 ASP A O 1
ATOM 799 N N . LYS A 1 98 ? 5.760 -4.480 -13.086 1.00 97.25 98 LYS A N 1
ATOM 800 C CA . LYS A 1 98 ? 6.772 -4.112 -14.085 1.00 97.25 98 LYS A CA 1
ATOM 801 C C . LYS A 1 98 ? 7.367 -2.722 -13.896 1.00 97.25 98 LYS A C 1
ATOM 803 O O . LYS A 1 98 ? 8.544 -2.544 -14.194 1.00 97.25 98 LYS A O 1
ATOM 808 N N . THR A 1 99 ? 6.563 -1.740 -13.493 1.00 96.75 99 THR A N 1
ATOM 809 C CA . THR A 1 99 ? 6.963 -0.323 -13.547 1.00 96.75 99 THR A CA 1
ATOM 810 C C . THR A 1 99 ? 7.151 0.314 -12.182 1.00 96.75 99 THR A C 1
ATOM 812 O O . THR A 1 99 ? 7.656 1.430 -12.120 1.00 96.75 99 THR A O 1
ATOM 815 N N . TYR A 1 100 ? 6.756 -0.356 -11.096 1.00 97.44 100 TYR A N 1
ATOM 816 C CA . TYR A 1 100 ? 6.798 0.240 -9.767 1.00 97.44 100 TYR A CA 1
ATOM 817 C C . TYR A 1 100 ? 8.210 0.662 -9.344 1.00 97.44 100 TYR A C 1
ATOM 819 O O . TYR A 1 100 ? 9.161 -0.122 -9.405 1.00 97.44 100 TYR A O 1
ATOM 827 N N . SER A 1 101 ? 8.293 1.887 -8.826 1.00 96.00 101 SER A N 1
ATOM 828 C CA . SER A 1 101 ? 9.456 2.465 -8.162 1.00 96.00 101 SER A CA 1
ATOM 829 C C . SER A 1 101 ? 9.043 3.026 -6.793 1.00 96.00 101 SER A C 1
ATOM 831 O O . SER A 1 101 ? 7.972 3.634 -6.701 1.00 96.00 101 SER A O 1
ATOM 833 N N . PRO A 1 102 ? 9.883 2.914 -5.745 1.00 94.56 102 PRO A N 1
ATOM 834 C CA . PRO A 1 102 ? 9.595 3.474 -4.418 1.00 94.56 102 PRO A CA 1
ATOM 835 C C . PRO A 1 102 ? 9.250 4.972 -4.426 1.00 94.56 102 PRO A C 1
ATOM 837 O O . PRO A 1 102 ? 8.438 5.437 -3.631 1.00 94.56 102 PRO A O 1
ATOM 840 N N . ASN A 1 103 ? 9.808 5.734 -5.374 1.00 95.06 103 ASN A N 1
ATOM 841 C CA . ASN A 1 103 ? 9.550 7.172 -5.520 1.00 95.06 103 ASN A CA 1
ATOM 842 C C . ASN A 1 103 ? 8.157 7.494 -6.095 1.00 95.06 103 ASN A C 1
ATOM 844 O O . ASN A 1 103 ? 7.800 8.662 -6.227 1.00 95.06 103 ASN A O 1
ATOM 848 N N . GLU A 1 104 ? 7.366 6.487 -6.459 1.00 95.81 104 GLU A N 1
ATOM 849 C CA . GLU A 1 104 ? 6.016 6.642 -7.006 1.00 95.81 104 GLU A CA 1
ATOM 850 C C . GLU A 1 104 ? 4.943 6.062 -6.072 1.00 95.81 104 GLU A C 1
ATOM 852 O O . GLU A 1 104 ? 3.775 5.971 -6.453 1.00 95.81 104 GLU A O 1
ATOM 857 N N . ALA A 1 105 ? 5.301 5.684 -4.840 1.00 96.75 105 ALA A N 1
ATOM 858 C CA . ALA A 1 105 ? 4.387 5.040 -3.900 1.00 96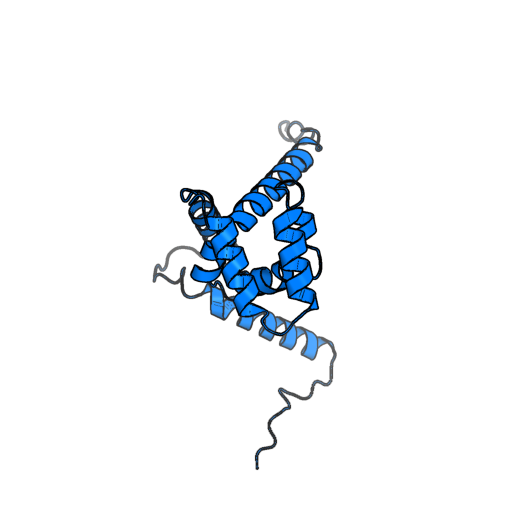.75 105 ALA A CA 1
ATOM 859 C C . ALA A 1 105 ? 3.119 5.870 -3.627 1.00 96.75 105 ALA A C 1
ATOM 861 O O . ALA A 1 105 ? 2.009 5.344 -3.692 1.00 96.75 105 ALA A O 1
ATOM 862 N N . ILE A 1 106 ? 3.238 7.183 -3.414 1.00 97.19 106 ILE A N 1
ATOM 863 C CA . ILE A 1 106 ? 2.093 8.092 -3.231 1.00 97.19 106 ILE A CA 1
ATOM 864 C C . ILE A 1 106 ? 1.214 8.136 -4.483 1.00 97.19 106 ILE A C 1
ATOM 866 O O . ILE A 1 106 ? -0.013 8.147 -4.371 1.00 97.19 106 ILE A O 1
ATOM 870 N N . TRP A 1 107 ? 1.810 8.146 -5.676 1.00 97.69 107 TRP A N 1
ATOM 871 C CA . TRP A 1 107 ? 1.050 8.138 -6.926 1.00 97.69 107 TRP A CA 1
ATOM 872 C C . TRP A 1 107 ? 0.237 6.848 -7.064 1.00 97.69 107 TRP A C 1
ATOM 874 O O . TRP A 1 107 ? -0.966 6.900 -7.308 1.00 97.69 107 TRP A O 1
ATOM 884 N N . TRP A 1 108 ? 0.856 5.695 -6.804 1.00 97.62 108 TRP A N 1
ATOM 885 C CA . TRP A 1 108 ? 0.172 4.401 -6.808 1.00 97.62 108 TRP A CA 1
ATOM 886 C C . TRP A 1 108 ? -0.912 4.294 -5.733 1.00 97.62 108 TRP A C 1
ATOM 888 O O . TRP A 1 108 ? -1.974 3.735 -5.994 1.00 97.62 108 TRP A O 1
ATOM 898 N N . TYR A 1 109 ? -0.678 4.865 -4.550 1.00 96.62 109 TYR A N 1
ATOM 899 C CA . TYR A 1 109 ? -1.659 4.892 -3.465 1.00 96.62 109 TYR A CA 1
ATOM 900 C C . TYR A 1 109 ? -2.867 5.777 -3.785 1.00 96.62 109 TYR A C 1
ATOM 902 O O . TYR A 1 109 ? -3.984 5.457 -3.395 1.00 96.62 109 TYR A O 1
ATOM 910 N N . THR A 1 110 ? -2.657 6.902 -4.469 1.00 95.44 110 THR A N 1
ATOM 911 C CA . THR A 1 110 ? -3.725 7.866 -4.790 1.00 95.44 110 THR A CA 1
ATOM 912 C C . THR A 1 110 ? -4.442 7.554 -6.102 1.00 95.44 110 THR A C 1
ATOM 914 O O . THR A 1 110 ? -5.554 8.036 -6.328 1.00 95.44 110 THR A O 1
ATOM 917 N N . ARG A 1 111 ? -3.847 6.723 -6.962 1.00 94.81 111 ARG A N 1
ATOM 918 C CA . ARG A 1 111 ? -4.488 6.194 -8.166 1.00 94.81 111 ARG A CA 1
ATOM 919 C C . ARG A 1 111 ? -5.627 5.252 -7.783 1.00 94.81 111 ARG A C 1
ATOM 921 O O . ARG A 1 111 ? -5.455 4.353 -6.966 1.00 94.81 111 ARG A O 1
ATOM 928 N N . HIS A 1 112 ? -6.770 5.401 -8.449 1.00 93.50 112 HIS A N 1
ATOM 929 C CA . HIS A 1 112 ? -7.922 4.513 -8.287 1.00 93.50 112 HIS A CA 1
ATOM 930 C C . HIS A 1 112 ? -7.631 3.114 -8.869 1.00 93.50 112 HIS A C 1
ATOM 932 O O . HIS A 1 112 ? -7.966 2.812 -10.017 1.00 93.50 112 HIS A O 1
ATOM 938 N N . CYS A 1 113 ? -6.955 2.283 -8.081 1.00 94.50 113 CYS A N 1
ATOM 939 C CA . CYS A 1 113 ? -6.537 0.925 -8.413 1.00 94.50 113 CYS A CA 1
ATOM 940 C C . CYS A 1 113 ? -6.552 0.030 -7.165 1.00 94.50 113 CYS A C 1
ATOM 942 O O . CYS A 1 113 ? -6.821 0.493 -6.052 1.00 94.50 113 CYS A O 1
ATOM 944 N N . PHE A 1 114 ? -6.207 -1.245 -7.349 1.00 95.44 114 PHE A N 1
ATOM 945 C CA . PHE A 1 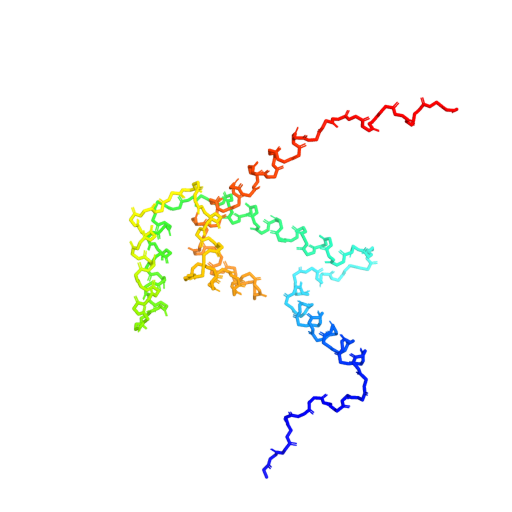114 ? -6.181 -2.263 -6.300 1.00 95.44 114 PHE A CA 1
ATOM 946 C C . PHE A 1 114 ? -5.525 -1.839 -4.969 1.00 95.44 114 PHE A C 1
ATOM 948 O O . PHE A 1 114 ? -6.016 -2.231 -3.908 1.00 95.44 114 PHE A O 1
ATOM 955 N N . LEU A 1 115 ? -4.446 -1.041 -5.002 1.00 95.94 115 LEU A N 1
ATOM 956 C CA . LEU A 1 115 ? -3.739 -0.577 -3.800 1.00 95.94 115 LEU A CA 1
ATOM 957 C C . LEU A 1 115 ? -4.575 0.391 -2.970 1.00 95.94 115 LEU A C 1
ATOM 959 O O . LEU A 1 115 ? -4.669 0.217 -1.756 1.00 95.94 115 LEU A O 1
ATOM 963 N N . PHE A 1 116 ? -5.197 1.380 -3.617 1.00 94.44 116 PHE A N 1
ATOM 964 C CA . PHE A 1 116 ? -6.064 2.346 -2.946 1.00 94.44 116 PHE A CA 1
ATOM 965 C C . PHE A 1 116 ? -7.200 1.629 -2.210 1.00 94.44 116 PHE A C 1
ATOM 967 O O . PHE A 1 116 ? -7.422 1.869 -1.023 1.00 94.44 116 PHE A O 1
ATOM 974 N N . GLU A 1 117 ? -7.883 0.705 -2.886 1.00 92.50 117 GLU A N 1
ATOM 975 C CA . GLU A 1 117 ? -9.030 -0.012 -2.324 1.00 92.50 117 GLU A CA 1
ATOM 976 C C . GLU A 1 117 ? -8.629 -0.930 -1.163 1.00 92.50 117 GLU A C 1
ATOM 978 O O . GLU A 1 117 ? -9.226 -0.881 -0.080 1.00 92.50 117 GLU A O 1
ATOM 983 N N . ILE A 1 118 ? -7.591 -1.753 -1.352 1.00 94.38 118 ILE A N 1
ATOM 984 C CA . ILE A 1 118 ? -7.186 -2.725 -0.333 1.00 94.38 118 ILE A CA 1
ATOM 985 C C . ILE A 1 118 ? -6.614 -2.034 0.898 1.00 94.38 118 ILE A C 1
ATOM 987 O O . ILE A 1 118 ? -7.001 -2.382 2.015 1.00 94.38 118 ILE A O 1
ATOM 991 N N . LEU A 1 119 ? -5.731 -1.051 0.723 1.00 93.00 119 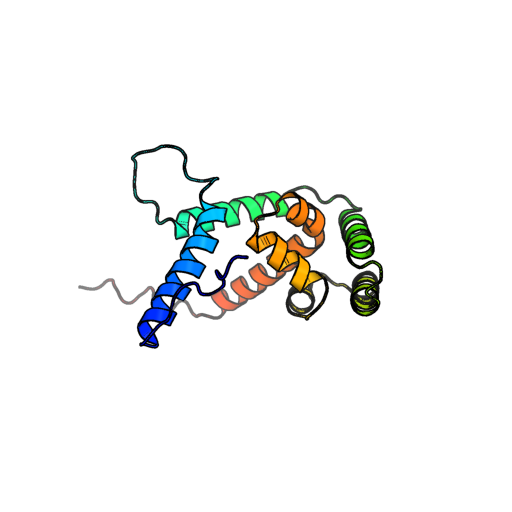LEU A N 1
ATOM 992 C CA . LEU A 1 119 ? -5.070 -0.412 1.856 1.00 93.00 119 LEU A CA 1
ATOM 993 C C . LEU A 1 119 ? -6.038 0.450 2.659 1.00 93.00 119 LEU A C 1
ATOM 995 O O . LEU A 1 119 ? -6.050 0.348 3.883 1.00 93.00 119 LEU A O 1
ATOM 999 N N . ASN A 1 120 ? -6.916 1.226 2.012 1.00 89.31 120 ASN A N 1
ATOM 1000 C CA . ASN A 1 120 ? -7.929 1.991 2.746 1.00 89.31 120 ASN A CA 1
ATOM 1001 C C . ASN A 1 120 ? -8.884 1.078 3.513 1.00 89.31 120 ASN A C 1
ATOM 1003 O O . ASN A 1 120 ? -9.262 1.385 4.648 1.00 89.31 120 ASN A O 1
ATOM 1007 N N . LYS A 1 121 ? -9.257 -0.068 2.930 1.00 90.88 121 LYS A N 1
ATOM 1008 C CA . LYS A 1 121 ? -10.049 -1.071 3.640 1.00 90.88 121 LYS A CA 1
ATOM 1009 C C . LYS A 1 121 ? -9.280 -1.622 4.841 1.00 90.88 121 LYS A C 1
ATOM 1011 O O . LYS A 1 121 ? -9.834 -1.576 5.937 1.00 90.88 121 LYS A O 1
ATOM 1016 N N . ALA A 1 122 ? -8.045 -2.091 4.644 1.00 90.31 122 ALA A N 1
ATOM 1017 C CA . ALA A 1 122 ? -7.192 -2.673 5.683 1.00 90.31 122 ALA A CA 1
ATOM 1018 C C . ALA A 1 122 ? -6.985 -1.707 6.856 1.00 90.31 122 ALA A C 1
ATOM 1020 O O . ALA A 1 122 ? -7.192 -2.079 8.006 1.00 90.31 122 ALA A O 1
ATOM 1021 N N . LEU A 1 123 ? -6.671 -0.443 6.560 1.00 85.12 123 LEU A N 1
ATOM 1022 C CA . LEU A 1 123 ? -6.496 0.619 7.550 1.00 85.12 123 LEU A CA 1
ATOM 1023 C C . LEU A 1 123 ? -7.794 0.915 8.310 1.00 85.12 123 LEU A C 1
ATOM 1025 O O . LEU A 1 123 ? -7.771 1.078 9.528 1.00 85.12 123 LEU A O 1
ATOM 1029 N N . ARG A 1 124 ? -8.941 0.955 7.614 1.00 83.50 124 ARG A N 1
ATOM 1030 C CA . ARG A 1 124 ? -10.244 1.232 8.237 1.00 83.50 124 ARG A CA 1
ATOM 1031 C C . ARG A 1 124 ? -10.646 0.155 9.240 1.00 83.50 124 ARG A C 1
ATOM 1033 O O . ARG A 1 124 ? -11.243 0.500 10.254 1.00 83.50 124 ARG A O 1
ATOM 1040 N N . ILE A 1 125 ? -10.362 -1.114 8.945 1.00 83.25 125 ILE A N 1
ATOM 1041 C CA . ILE A 1 125 ? -10.715 -2.246 9.818 1.00 83.25 125 ILE A CA 1
ATOM 1042 C C . ILE A 1 125 ? -9.556 -2.731 10.696 1.00 83.25 125 ILE A C 1
ATOM 1044 O O . ILE A 1 125 ? -9.746 -3.677 11.449 1.00 83.25 125 ILE A O 1
ATOM 1048 N N . GLN A 1 126 ? -8.386 -2.092 10.603 1.00 79.81 126 GLN A N 1
ATOM 1049 C CA . GLN A 1 126 ? -7.157 -2.480 11.303 1.00 79.81 126 GLN A CA 1
ATOM 1050 C C . GLN A 1 126 ? -6.752 -3.944 11.073 1.00 79.81 126 GLN A C 1
ATOM 1052 O O . GLN A 1 126 ? -6.376 -4.654 12.002 1.00 79.81 126 GLN A O 1
ATOM 1057 N N . ASP A 1 127 ? -6.830 -4.407 9.828 1.00 87.38 127 ASP A N 1
ATOM 1058 C CA . ASP A 1 127 ? -6.409 -5.761 9.466 1.00 87.38 127 ASP A CA 1
ATOM 1059 C C . ASP A 1 127 ? -4.875 -5.840 9.451 1.00 87.38 127 ASP A C 1
ATOM 1061 O O . ASP A 1 127 ? -4.232 -5.536 8.446 1.00 87.38 127 ASP A O 1
ATOM 1065 N N . ILE A 1 128 ? -4.284 -6.186 10.599 1.00 86.94 128 ILE A N 1
ATOM 1066 C CA . ILE A 1 128 ? -2.827 -6.223 10.792 1.00 86.94 128 ILE A CA 1
ATOM 1067 C C . ILE A 1 128 ? -2.175 -7.250 9.860 1.00 86.94 128 ILE A C 1
ATOM 1069 O O . ILE A 1 128 ? -1.122 -6.962 9.296 1.00 86.94 128 ILE A O 1
ATOM 1073 N N . ASP A 1 129 ? -2.807 -8.406 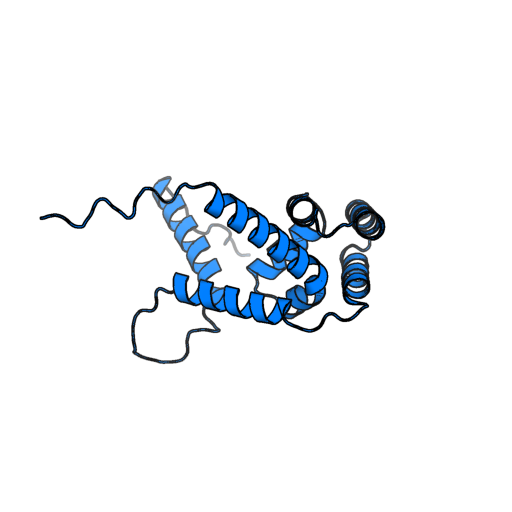9.645 1.00 88.94 129 ASP A N 1
ATOM 1074 C CA . ASP A 1 129 ? -2.287 -9.449 8.754 1.00 88.94 129 ASP A CA 1
ATOM 1075 C C . ASP A 1 129 ? -2.220 -8.950 7.307 1.00 88.94 129 ASP A C 1
ATOM 1077 O O . ASP A 1 129 ? -1.253 -9.206 6.578 1.00 88.94 129 ASP A O 1
ATOM 1081 N N . LEU A 1 130 ? -3.241 -8.200 6.884 1.00 91.75 130 LEU A N 1
ATOM 1082 C CA . LEU A 1 130 ? -3.270 -7.572 5.573 1.00 91.75 130 LEU A CA 1
ATOM 1083 C C . LEU A 1 130 ? -2.250 -6.434 5.481 1.00 91.75 130 LEU A C 1
ATOM 1085 O O . LEU A 1 130 ? -1.492 -6.391 4.520 1.00 91.75 130 LEU A O 1
ATOM 1089 N N . LEU A 1 131 ? -2.139 -5.562 6.485 1.00 91.31 131 LEU A N 1
ATOM 1090 C CA . LEU A 1 131 ? -1.116 -4.510 6.501 1.00 91.31 131 LEU A CA 1
ATOM 1091 C C . LEU A 1 131 ? 0.303 -5.098 6.444 1.00 91.31 131 LEU A C 1
ATOM 1093 O O . LEU A 1 131 ? 1.123 -4.646 5.649 1.00 91.31 131 LEU A O 1
ATOM 1097 N N . PHE A 1 132 ? 0.580 -6.168 7.191 1.00 89.69 132 PHE A N 1
ATOM 1098 C CA . PHE A 1 132 ? 1.864 -6.868 7.150 1.00 89.69 132 PHE A CA 1
ATOM 1099 C C . PHE A 1 132 ? 2.145 -7.504 5.782 1.00 89.69 132 PHE A C 1
ATOM 1101 O O . PHE A 1 132 ? 3.270 -7.462 5.277 1.00 89.69 132 PHE A O 1
ATOM 1108 N N . LYS A 1 133 ? 1.126 -8.062 5.121 1.00 92.00 133 LYS A N 1
ATOM 1109 C CA . LYS A 1 133 ? 1.272 -8.603 3.763 1.00 92.00 133 LYS A CA 1
ATOM 1110 C C . LYS A 1 133 ? 1.592 -7.519 2.727 1.00 92.00 133 LYS A C 1
ATOM 1112 O O . LYS A 1 133 ? 2.265 -7.807 1.743 1.00 92.00 133 LYS A O 1
ATOM 1117 N N . TYR A 1 134 ? 1.163 -6.282 2.969 1.00 93.44 134 TYR A N 1
ATOM 1118 C CA . TYR A 1 134 ? 1.426 -5.122 2.111 1.00 93.44 134 TYR A CA 1
ATOM 1119 C C . TYR A 1 134 ? 2.590 -4.251 2.617 1.00 93.44 134 TYR A C 1
ATOM 1121 O O . TYR A 1 134 ? 2.808 -3.154 2.098 1.00 93.44 134 TYR A O 1
ATOM 1129 N N . ARG A 1 135 ? 3.376 -4.741 3.591 1.00 90.94 135 ARG A N 1
ATOM 1130 C CA . ARG A 1 135 ? 4.487 -3.997 4.211 1.00 90.94 135 ARG A CA 1
ATOM 1131 C C . ARG A 1 135 ? 5.504 -3.468 3.202 1.00 90.94 135 ARG A C 1
ATOM 1133 O O . ARG A 1 135 ? 5.978 -2.358 3.374 1.00 90.94 135 ARG A O 1
ATOM 1140 N N . PHE A 1 136 ? 5.768 -4.212 2.122 1.00 93.06 136 PHE A N 1
ATOM 1141 C CA . PHE A 1 136 ? 6.646 -3.772 1.030 1.00 93.06 136 PHE A CA 1
ATOM 1142 C C . PHE A 1 136 ? 6.243 -2.382 0.511 1.00 93.06 136 PHE A C 1
ATOM 1144 O O . PHE A 1 136 ? 7.041 -1.454 0.522 1.00 93.06 136 PHE A O 1
ATOM 1151 N N . PHE A 1 137 ? 4.975 -2.224 0.129 1.00 94.88 137 PHE A N 1
ATOM 1152 C CA . PHE A 1 137 ? 4.469 -0.961 -0.398 1.00 94.88 137 PHE A CA 1
ATOM 1153 C C . PHE A 1 137 ? 4.251 0.088 0.701 1.00 94.88 137 PHE A C 1
ATOM 1155 O O . PHE A 1 137 ? 4.496 1.271 0.485 1.00 94.88 137 PHE A O 1
ATOM 1162 N N . LEU A 1 138 ? 3.799 -0.326 1.891 1.00 93.25 138 LEU A N 1
ATOM 1163 C CA . LEU A 1 138 ? 3.576 0.592 3.013 1.00 93.25 138 LEU A CA 1
ATOM 1164 C C . LEU A 1 138 ? 4.870 1.247 3.503 1.00 93.25 138 LEU A C 1
ATOM 1166 O O . LEU A 1 138 ? 4.840 2.425 3.856 1.00 93.25 138 LEU A O 1
ATOM 1170 N N . THR A 1 139 ? 5.990 0.521 3.497 1.00 92.06 139 THR A N 1
ATOM 1171 C CA . THR A 1 139 ? 7.305 1.075 3.830 1.00 92.06 139 THR A CA 1
ATOM 1172 C C . THR A 1 139 ? 7.690 2.182 2.856 1.00 92.06 139 THR A C 1
ATOM 1174 O O . THR A 1 139 ? 8.019 3.286 3.291 1.00 92.06 139 THR A O 1
ATOM 1177 N N . ASP A 1 140 ? 7.581 1.936 1.550 1.00 94.38 140 ASP A N 1
ATOM 1178 C CA . ASP A 1 140 ? 7.885 2.946 0.533 1.00 94.38 140 ASP A CA 1
ATOM 1179 C C . ASP A 1 140 ? 6.946 4.156 0.632 1.00 94.38 140 ASP A C 1
ATOM 1181 O O . ASP A 1 140 ? 7.400 5.302 0.632 1.00 94.38 140 ASP A O 1
ATOM 1185 N N . LEU A 1 141 ? 5.642 3.914 0.806 1.00 94.62 141 LEU A N 1
ATOM 1186 C CA . LEU A 1 141 ? 4.641 4.966 0.977 1.00 94.62 141 LEU A CA 1
ATOM 1187 C C . LEU A 1 141 ? 4.941 5.835 2.204 1.00 94.62 141 LEU A C 1
ATOM 1189 O O . LEU A 1 141 ? 4.917 7.064 2.120 1.00 94.62 141 LEU A O 1
ATOM 1193 N N . HIS A 1 142 ? 5.244 5.209 3.342 1.00 91.88 142 HIS A N 1
ATOM 1194 C CA . HIS A 1 142 ? 5.594 5.917 4.567 1.00 91.88 142 HIS A CA 1
ATOM 1195 C C . HIS A 1 142 ? 6.869 6.743 4.397 1.00 91.88 142 HIS A C 1
ATOM 1197 O O . HIS A 1 142 ? 6.896 7.914 4.780 1.00 91.88 142 HIS A O 1
ATOM 1203 N N . ASN A 1 143 ? 7.908 6.160 3.797 1.00 92.12 143 ASN A N 1
ATOM 1204 C CA . ASN A 1 143 ? 9.174 6.843 3.555 1.00 92.12 143 ASN A CA 1
ATOM 1205 C C . ASN A 1 143 ? 8.983 8.065 2.653 1.00 92.12 143 ASN A C 1
ATOM 1207 O O . ASN A 1 143 ? 9.484 9.143 2.977 1.00 92.12 143 ASN A O 1
ATOM 1211 N N . GLN A 1 144 ? 8.192 7.936 1.585 1.00 93.88 144 GLN A N 1
ATOM 1212 C CA . GLN A 1 144 ? 7.904 9.050 0.688 1.00 93.88 144 GLN A CA 1
ATOM 1213 C C . GLN A 1 144 ? 7.107 10.167 1.384 1.00 93.88 144 GLN A C 1
ATOM 1215 O O . GLN A 1 144 ? 7.432 11.345 1.230 1.00 93.88 144 GLN A O 1
ATOM 1220 N N . ILE A 1 145 ? 6.101 9.826 2.199 1.00 92.06 145 ILE A N 1
ATOM 1221 C CA . ILE A 1 145 ? 5.343 10.813 2.991 1.00 92.06 145 ILE A CA 1
ATOM 1222 C C . ILE A 1 145 ? 6.264 11.524 3.989 1.00 92.06 145 ILE A C 1
ATOM 1224 O O . ILE A 1 145 ? 6.216 12.749 4.115 1.00 92.06 145 ILE A O 1
ATOM 1228 N N . LYS A 1 146 ? 7.119 10.773 4.690 1.00 89.88 146 LYS A N 1
ATOM 1229 C CA . LYS A 1 146 ? 8.061 11.314 5.675 1.00 89.88 146 LYS A CA 1
ATOM 1230 C C . LYS A 1 146 ? 9.072 12.258 5.028 1.00 89.88 146 LYS A C 1
ATOM 1232 O O . LYS A 1 146 ? 9.359 13.313 5.595 1.00 89.88 146 LYS A O 1
ATOM 1237 N N . GLN A 1 147 ? 9.571 11.907 3.844 1.00 91.81 147 GLN A N 1
ATOM 1238 C CA . GLN A 1 147 ? 10.454 12.762 3.060 1.00 91.81 147 GLN A CA 1
ATOM 1239 C C . GLN A 1 147 ? 9.764 14.084 2.701 1.00 91.81 147 GLN A C 1
ATOM 1241 O O . GLN A 1 147 ? 10.271 15.144 3.066 1.00 91.81 147 GLN A O 1
ATOM 1246 N N . LEU A 1 148 ? 8.580 14.034 2.081 1.00 91.94 148 LEU A N 1
ATOM 1247 C CA . LEU A 1 148 ? 7.833 15.239 1.700 1.00 91.94 148 LEU A CA 1
ATOM 1248 C C . LEU A 1 148 ? 7.479 16.112 2.907 1.00 91.94 148 LEU A C 1
ATOM 1250 O O . LEU A 1 148 ? 7.552 17.336 2.837 1.00 91.94 148 LEU A O 1
ATOM 1254 N N . HIS A 1 149 ? 7.123 15.497 4.036 1.00 89.44 149 HIS A N 1
ATOM 1255 C CA . HIS A 1 149 ? 6.868 16.232 5.270 1.00 89.44 149 HIS A CA 1
ATOM 1256 C C . HIS A 1 149 ? 8.135 16.925 5.792 1.00 89.44 149 HIS A C 1
ATOM 1258 O O . HIS A 1 149 ? 8.076 18.084 6.195 1.00 89.44 149 HIS A O 1
ATOM 1264 N N . SER A 1 150 ? 9.288 16.248 5.770 1.00 89.56 150 SER A N 1
ATOM 1265 C CA . SER A 1 150 ? 10.570 16.849 6.159 1.00 89.56 150 SER A CA 1
ATOM 1266 C C . SER A 1 150 ? 10.922 18.044 5.269 1.00 89.56 150 SER A C 1
ATOM 1268 O O . SER A 1 150 ? 11.313 19.091 5.782 1.00 89.56 150 SER A O 1
ATOM 1270 N N . GLU A 1 151 ? 10.753 17.908 3.954 1.00 91.25 151 GLU A N 1
ATOM 1271 C CA . GLU A 1 151 ? 10.976 18.985 2.983 1.00 91.25 151 GLU A CA 1
ATOM 1272 C C . GLU A 1 151 ? 10.028 20.170 3.235 1.00 91.25 151 GLU A C 1
ATOM 1274 O O . GLU A 1 151 ? 10.462 21.322 3.288 1.00 91.25 151 GLU A O 1
ATOM 1279 N N . PHE A 1 152 ? 8.745 19.893 3.485 1.00 88.12 152 PHE A N 1
ATOM 1280 C CA . PHE A 1 152 ? 7.749 20.909 3.817 1.00 88.12 152 PHE A CA 1
ATOM 1281 C C . PHE A 1 152 ? 8.095 21.660 5.108 1.00 88.12 152 PHE A C 1
ATOM 1283 O O . PHE A 1 152 ? 8.071 22.888 5.124 1.00 88.12 152 PHE A O 1
ATOM 1290 N N . VAL A 1 153 ? 8.478 20.956 6.177 1.00 87.62 153 VAL A N 1
ATOM 1291 C CA . VAL A 1 153 ? 8.863 21.584 7.453 1.00 87.62 153 VAL A CA 1
ATOM 1292 C C . VAL A 1 153 ? 10.114 22.451 7.294 1.00 87.62 153 VAL A C 1
ATOM 1294 O O . VAL A 1 153 ? 10.153 23.558 7.827 1.00 87.62 153 VAL A O 1
ATOM 1297 N N . GLN A 1 154 ? 11.112 21.998 6.528 1.00 85.25 154 GLN A N 1
ATOM 1298 C CA . GLN A 1 154 ? 12.326 22.778 6.254 1.00 85.25 154 GLN A CA 1
ATOM 1299 C C . GLN A 1 154 ? 12.060 24.044 5.426 1.00 85.25 154 GLN A C 1
ATOM 1301 O O . GLN A 1 154 ? 12.827 25.001 5.513 1.00 85.25 154 GLN A O 1
ATOM 1306 N N . SER A 1 155 ? 10.978 24.074 4.642 1.00 81.19 155 SER A N 1
ATOM 1307 C CA . SER A 1 155 ? 10.604 25.237 3.830 1.00 81.19 155 SER A CA 1
ATOM 1308 C C . SER A 1 155 ? 10.067 26.427 4.644 1.00 81.19 155 SER A C 1
ATOM 1310 O O . SER A 1 155 ? 9.996 27.541 4.120 1.00 81.19 155 SER A O 1
ATOM 1312 N N . PHE A 1 156 ? 9.745 26.240 5.932 1.00 72.12 156 PHE A N 1
ATOM 1313 C CA . PHE A 1 156 ? 9.387 27.337 6.831 1.00 72.12 156 PHE A CA 1
ATOM 1314 C C . PHE A 1 156 ? 10.645 27.934 7.478 1.00 72.12 156 PHE A C 1
ATOM 1316 O O . PHE A 1 156 ? 11.339 27.239 8.222 1.00 72.12 156 PHE A O 1
ATOM 1323 N N . PRO A 1 157 ? 10.948 29.227 7.268 1.00 57.34 157 PRO A N 1
ATOM 1324 C CA . PRO A 1 157 ? 12.040 29.869 7.981 1.00 57.34 157 PRO A CA 1
ATOM 1325 C C . PRO A 1 157 ? 11.720 29.935 9.483 1.00 57.34 157 PRO A C 1
ATOM 1327 O O . PRO A 1 157 ? 10.638 30.363 9.888 1.00 57.34 157 PRO A O 1
ATOM 1330 N N . THR A 1 158 ? 12.679 29.528 10.317 1.00 55.06 158 THR A N 1
ATOM 1331 C CA . THR A 1 158 ? 12.655 29.576 11.791 1.00 55.06 158 THR A CA 1
ATOM 1332 C C . THR A 1 158 ? 12.622 31.021 12.322 1.00 55.06 158 THR A C 1
ATOM 1334 O O . THR A 1 158 ? 13.555 31.468 12.984 1.00 55.06 158 THR A O 1
ATOM 1337 N N . THR A 1 159 ? 11.583 31.803 12.020 1.00 48.72 159 THR A N 1
ATOM 1338 C CA . THR A 1 159 ? 11.523 33.238 12.367 1.00 48.72 159 THR A CA 1
ATOM 1339 C C . THR A 1 159 ? 10.617 33.556 13.564 1.00 48.72 159 THR A C 1
ATOM 1341 O O . THR A 1 159 ? 10.607 34.692 14.022 1.00 48.72 159 THR A O 1
ATOM 1344 N N . ILE A 1 160 ? 9.904 32.592 14.159 1.00 50.91 160 ILE A N 1
ATOM 1345 C CA . ILE A 1 160 ? 8.948 32.904 15.250 1.00 50.91 160 ILE A CA 1
ATOM 1346 C C . ILE A 1 160 ? 9.526 32.698 16.671 1.00 50.91 160 ILE A C 1
ATOM 1348 O O . ILE A 1 160 ? 8.915 33.117 17.650 1.00 50.91 160 ILE A O 1
ATOM 1352 N N . SER A 1 161 ? 10.746 32.174 16.834 1.00 44.16 161 SER A N 1
ATOM 1353 C CA . SER A 1 161 ? 11.278 31.869 18.181 1.00 44.16 161 SER A CA 1
ATOM 1354 C C . SER A 1 161 ? 12.069 32.986 18.887 1.00 44.16 161 SER A C 1
ATOM 1356 O O . SER A 1 161 ? 12.617 32.727 19.953 1.00 44.16 161 SER A O 1
ATOM 1358 N N . THR A 1 162 ? 12.129 34.227 18.384 1.00 47.03 162 THR A N 1
ATOM 1359 C CA . THR A 1 162 ? 12.882 35.317 19.062 1.00 47.03 162 THR A CA 1
ATOM 1360 C C . THR A 1 162 ? 12.062 36.510 19.566 1.00 47.03 162 THR A C 1
ATOM 1362 O O . THR A 1 162 ? 12.654 37.438 20.108 1.00 47.03 162 THR A O 1
ATOM 1365 N N . MET A 1 163 ? 10.724 36.506 19.496 1.00 40.22 163 MET A N 1
ATOM 1366 C CA . MET A 1 163 ? 9.920 37.674 19.925 1.00 40.22 163 MET A CA 1
ATOM 1367 C C . MET A 1 163 ? 9.190 37.564 21.278 1.00 40.22 163 MET A C 1
ATOM 1369 O O . MET A 1 163 ? 8.465 38.487 21.633 1.00 40.22 163 MET A O 1
ATOM 1373 N N . HIS A 1 164 ? 9.417 36.525 22.093 1.00 41.62 164 HIS A N 1
ATOM 1374 C CA . HIS A 1 164 ? 8.784 36.420 23.424 1.00 41.62 164 HIS A CA 1
ATOM 1375 C C . HIS A 1 164 ? 9.756 36.218 24.599 1.00 41.62 164 HIS A C 1
ATOM 1377 O O . HIS A 1 164 ? 9.485 35.454 25.517 1.00 41.62 164 HIS A O 1
ATOM 1383 N N . GLN A 1 165 ? 10.861 36.968 24.627 1.00 40.88 165 GLN A N 1
ATOM 1384 C CA . GLN A 1 165 ? 11.553 37.297 25.882 1.00 40.88 165 GLN A CA 1
ATOM 1385 C C . GLN A 1 165 ? 12.052 38.746 25.852 1.00 40.88 165 GLN A C 1
ATOM 1387 O O . GLN A 1 165 ? 13.207 39.024 25.546 1.00 40.88 165 GLN A O 1
ATOM 1392 N N . LYS A 1 166 ? 11.147 39.678 26.159 1.00 40.53 166 LYS A N 1
ATOM 1393 C CA . LYS A 1 166 ? 11.457 40.952 26.823 1.00 40.53 166 LYS A CA 1
ATOM 1394 C C . LYS A 1 166 ? 10.153 41.600 27.285 1.00 40.53 166 LYS A C 1
ATOM 1396 O O . LYS A 1 166 ? 9.523 42.317 26.516 1.00 40.53 166 LYS A O 1
ATOM 1401 N N . GLN A 1 167 ? 9.782 41.327 28.531 1.00 39.78 167 GLN A N 1
ATOM 1402 C CA . GLN A 1 167 ? 9.245 42.304 29.479 1.00 39.78 167 GLN A CA 1
ATOM 1403 C C . GLN A 1 167 ? 9.753 41.918 30.864 1.00 39.78 167 GLN A C 1
ATOM 1405 O O . GLN A 1 167 ? 9.766 40.700 31.152 1.00 39.78 167 GLN A O 1
#

Secondary structure (DSSP, 8-state):
------S---SSHHHHHHHHHHHHHHHHHHHHHHHH-----S----HHHHHHHHHHHHHHHHHHSPPPTTHHHHHHHHHHHHTTT-HHHHHHHHHHHHH--GGGHHHHHHSTTHHHHHHHHHHHHT-HHHHHHTHHHHHHHHHHHHHHHHHHHHTS-S-STTSS---

Organism: NCBI:txid1234261

Sequence (167 aa):
MNYDIVRGTYTNMNDICEQLSKDVTSSRQSLFINILSTNTKEKEINKQEASFMYFQLLTEILIGMEHEDDAKTNMLNHCRLQYIGNEIDLKYIDEFDKTYSPNEAIWWYTRHCFLFEILNKALRIQDIDLLFKYRFFLTDLHNQIKQLHSEFVQSFPTTISTMHQKQ

pLDDT: mean 78.15, std 18.61, range [38.56, 98.0]